Protein AF-A0A834F234-F1 (afdb_monomer_lite)

InterPro domains:
  IPR001810 F-box domain [PF12937] (48-91)
  IPR001810 F-box domain [PS50181] (43-89)
  IPR001810 F-box domain [SM00256] (49-89)
  IPR036047 F-box-like domain superfamily [SSF81383] (29-128)
  IPR042627 F-box/WD repeat-containing protein 2 [PTHR44436] (4-127)

Organism: Oryzias melastigma (NCBI:txid30732)

pLDDT: mean 86.14, std 14.92, range [46.81, 97.94]

Radius of gyration: 26.56 Å; chains: 1; bounding box: 75×35×65 Å

Structure (mmCIF, N/CA/C/O backbone):
data_AF-A0A834F234-F1
#
_entry.id   AF-A0A834F234-F1
#
loop_
_atom_site.group_PDB
_atom_site.id
_atom_site.type_symbol
_atom_site.label_atom_id
_atom_site.label_alt_id
_atom_site.label_comp_id
_atom_site.label_asym_id
_atom_site.label_entity_id
_atom_site.label_seq_id
_atom_site.pdbx_PDB_ins_code
_atom_site.Cartn_x
_atom_site.Cartn_y
_atom_site.Cartn_z
_atom_site.occupancy
_atom_site.B_iso_or_equiv
_atom_site.auth_seq_id
_atom_site.auth_comp_id
_atom_site.auth_asym_id
_atom_site.auth_atom_id
_atom_site.pdbx_PDB_model_num
ATOM 1 N N . ASP A 1 1 ? -12.808 16.524 34.936 1.00 90.00 1 ASP A N 1
ATOM 2 C CA . ASP A 1 1 ? -12.528 16.348 33.501 1.00 90.00 1 ASP A CA 1
ATOM 3 C C . ASP A 1 1 ? -13.298 15.119 33.029 1.00 90.00 1 ASP A C 1
ATOM 5 O O . ASP A 1 1 ? -13.122 14.061 33.620 1.00 90.00 1 ASP A O 1
ATOM 9 N N . TRP A 1 2 ? -14.213 15.260 32.065 1.00 88.38 2 TRP A N 1
ATOM 10 C CA . TRP A 1 2 ? -15.107 14.170 31.642 1.00 88.38 2 TRP A CA 1
ATOM 11 C C . TRP A 1 2 ? -14.335 12.982 31.044 1.00 88.38 2 TRP A C 1
ATOM 13 O O . TRP A 1 2 ? -14.785 11.843 31.156 1.00 88.38 2 TRP A O 1
ATOM 23 N N . LEU A 1 3 ? -13.137 13.228 30.498 1.00 93.12 3 LEU A N 1
ATOM 24 C CA . LEU A 1 3 ? -12.238 12.187 29.996 1.00 93.12 3 LEU A CA 1
ATOM 25 C C . LEU A 1 3 ? -11.743 11.263 31.114 1.00 93.12 3 LEU A C 1
ATOM 27 O O . LEU A 1 3 ? -11.695 10.048 30.929 1.00 93.12 3 LEU A O 1
ATOM 31 N N . GLN A 1 4 ? -11.419 11.812 32.289 1.00 94.31 4 GLN A N 1
ATOM 32 C CA . GLN A 1 4 ? -11.033 11.002 33.449 1.00 94.31 4 GLN A CA 1
ATOM 33 C C . GLN A 1 4 ? -12.201 10.141 33.934 1.00 94.31 4 GLN A C 1
ATOM 35 O O . GLN A 1 4 ? -12.017 8.962 34.221 1.00 94.31 4 GLN A O 1
ATOM 40 N N . THR A 1 5 ? -13.416 10.695 33.962 1.00 94.38 5 THR A N 1
ATOM 41 C CA . THR A 1 5 ? -14.625 9.937 34.315 1.00 94.38 5 THR A CA 1
ATOM 42 C C . THR A 1 5 ? -14.877 8.795 33.326 1.00 94.38 5 THR A C 1
ATOM 44 O O . THR A 1 5 ? -15.078 7.662 33.752 1.00 94.38 5 THR A O 1
ATOM 47 N N . PHE A 1 6 ? -14.767 9.050 32.018 1.00 95.75 6 PHE A N 1
ATOM 48 C CA . PHE A 1 6 ? -14.900 8.025 30.976 1.00 95.75 6 PHE A CA 1
ATOM 49 C C . PHE A 1 6 ? -13.855 6.901 31.110 1.00 95.75 6 PHE A C 1
ATOM 51 O O . PHE A 1 6 ? -14.159 5.720 30.938 1.00 95.75 6 PHE A O 1
ATOM 58 N N . GLN A 1 7 ? -12.613 7.243 31.468 1.00 95.38 7 GLN A N 1
ATOM 59 C CA . GLN A 1 7 ? -11.551 6.263 31.715 1.00 95.38 7 GLN A CA 1
ATOM 60 C C . GLN A 1 7 ? -11.787 5.417 32.976 1.00 95.38 7 GLN A C 1
ATOM 62 O O . GLN A 1 7 ? -11.274 4.303 33.054 1.00 95.38 7 GLN A O 1
ATOM 67 N N . MET A 1 8 ? -12.574 5.889 33.942 1.00 96.62 8 MET A N 1
ATOM 68 C CA . MET A 1 8 ? -12.922 5.106 35.133 1.00 96.62 8 MET A CA 1
ATOM 69 C C . MET A 1 8 ? -14.067 4.111 34.895 1.00 96.62 8 MET A C 1
ATOM 71 O O . MET A 1 8 ? -14.207 3.167 35.668 1.00 96.62 8 MET A O 1
ATOM 75 N N . TRP A 1 9 ? -14.861 4.289 33.837 1.00 97.56 9 TRP A N 1
ATOM 76 C CA . TRP A 1 9 ? -15.948 3.375 33.477 1.00 97.56 9 TRP A CA 1
ATOM 77 C C . TRP A 1 9 ? -15.450 2.011 32.990 1.00 97.56 9 TRP A C 1
ATOM 79 O O . TRP A 1 9 ? -14.389 1.892 32.364 1.00 97.56 9 TRP A O 1
ATOM 89 N N . SER A 1 10 ? -16.258 0.984 33.245 1.00 97.19 10 SER A N 1
ATOM 90 C CA . SER A 1 10 ? -16.096 -0.372 32.722 1.00 97.19 10 SER A CA 1
ATOM 91 C C . SER A 1 10 ? -16.322 -0.430 31.205 1.00 97.19 10 SER A C 1
ATOM 93 O O . SER A 1 10 ? -16.881 0.482 30.598 1.00 97.19 10 SER A O 1
ATOM 95 N N . GLY A 1 11 ? -15.887 -1.522 30.565 1.00 96.62 11 GLY A N 1
ATOM 96 C CA . GLY A 1 11 ? -16.062 -1.722 29.120 1.00 96.62 11 GLY A CA 1
ATOM 97 C C . GLY A 1 11 ? -17.509 -1.514 28.634 1.00 96.62 11 GLY A C 1
ATOM 98 O O . GLY A 1 11 ? -17.704 -0.712 27.724 1.00 96.62 11 GLY A O 1
ATOM 99 N N . PRO A 1 12 ? -18.520 -2.162 29.249 1.00 97.94 12 PRO A N 1
ATOM 100 C CA . PRO A 1 12 ? -19.925 -1.975 28.877 1.00 97.94 12 PRO A CA 1
ATOM 101 C C . PRO A 1 12 ? -20.432 -0.541 29.069 1.00 97.94 12 PRO A C 1
ATOM 103 O O . PRO A 1 12 ? -21.129 -0.023 28.204 1.00 97.94 12 PRO A O 1
ATOM 106 N N . GLU A 1 13 ? -20.055 0.124 30.164 1.00 97.50 13 GLU A N 1
ATOM 107 C CA . GLU A 1 13 ? -20.450 1.515 30.432 1.00 97.50 13 GLU A CA 1
ATOM 108 C C . GLU A 1 13 ? -19.877 2.480 29.388 1.00 97.50 13 GLU A C 1
ATOM 110 O O . GLU A 1 13 ? -20.570 3.389 28.937 1.00 97.50 13 GLU A O 1
ATOM 115 N N . ARG A 1 14 ? -18.631 2.259 28.950 1.00 97.56 14 ARG A N 1
ATOM 116 C CA . ARG A 1 14 ? -18.031 3.048 27.866 1.00 97.56 14 ARG A CA 1
ATOM 117 C C . ARG A 1 14 ? -18.763 2.853 26.543 1.00 97.56 14 ARG A C 1
ATOM 119 O O . ARG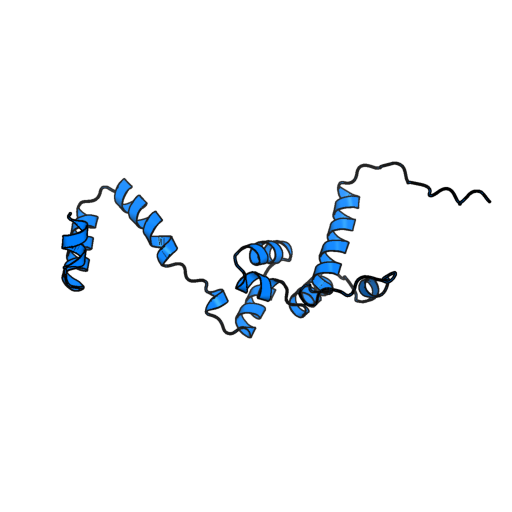 A 1 14 ? -18.938 3.832 25.828 1.00 97.56 14 ARG A O 1
ATOM 126 N N . LEU A 1 15 ? -19.174 1.625 26.217 1.00 96.88 15 LEU A N 1
ATOM 127 C CA . LEU A 1 15 ? -19.935 1.345 24.995 1.00 96.88 15 LEU A CA 1
ATOM 128 C C . LEU A 1 15 ? -21.303 2.032 25.026 1.00 96.88 15 LEU A C 1
ATOM 130 O O . LEU A 1 15 ? -21.610 2.779 24.107 1.00 96.88 15 LEU A O 1
ATOM 134 N N . LEU A 1 16 ? -22.051 1.890 26.125 1.00 97.31 16 LEU A N 1
ATOM 135 C CA . LEU A 1 16 ? -23.337 2.573 26.306 1.00 97.31 16 LEU A CA 1
ATOM 136 C C . LEU A 1 16 ? -23.209 4.094 26.175 1.00 97.31 16 LEU A C 1
ATOM 138 O O . LEU A 1 16 ? -24.034 4.739 25.537 1.00 97.31 16 LEU A O 1
ATOM 142 N N . ALA A 1 17 ? -22.164 4.678 26.761 1.00 95.81 17 ALA A N 1
ATOM 143 C CA . ALA A 1 17 ? -21.936 6.110 26.651 1.00 95.81 17 ALA A CA 1
ATOM 144 C C . ALA A 1 17 ? -21.578 6.560 25.228 1.00 95.81 17 ALA A C 1
ATOM 146 O O . ALA A 1 17 ? -21.946 7.667 24.845 1.00 95.81 17 ALA A O 1
ATOM 147 N N . LEU A 1 18 ? -20.855 5.735 24.461 1.00 95.19 18 LEU A N 1
ATOM 148 C CA . LEU A 1 18 ? -20.564 6.009 23.053 1.00 95.19 18 LEU A CA 1
ATOM 149 C C . LEU A 1 18 ? -21.836 5.946 22.206 1.00 95.19 18 LEU A C 1
ATOM 151 O O . LEU A 1 18 ? -22.045 6.856 21.408 1.00 95.19 18 LEU A O 1
ATOM 155 N N . ASP A 1 19 ? -22.684 4.937 22.415 1.00 96.00 19 ASP A N 1
ATOM 156 C CA . ASP A 1 19 ? -23.969 4.801 21.719 1.00 96.00 19 ASP A CA 1
ATOM 157 C C . ASP A 1 19 ? -24.858 6.030 21.986 1.00 96.00 19 ASP A C 1
ATOM 159 O O . ASP A 1 19 ? -25.272 6.717 21.055 1.00 96.00 19 ASP A O 1
ATOM 163 N N . GLU A 1 20 ? -25.030 6.407 23.257 1.00 96.00 20 GLU A N 1
ATOM 164 C CA . GLU A 1 20 ? -25.799 7.597 23.656 1.00 96.00 20 GLU A CA 1
ATOM 165 C C . GLU A 1 20 ? -25.218 8.915 23.119 1.00 96.00 20 GLU A C 1
ATOM 167 O O . GLU A 1 20 ? -25.960 9.858 22.833 1.00 96.00 20 GLU A O 1
ATOM 172 N N . LEU A 1 21 ? -23.890 9.022 23.003 1.00 95.06 21 LEU A N 1
ATOM 173 C CA . LEU A 1 21 ? -23.233 10.191 22.412 1.00 95.06 21 LEU A CA 1
ATOM 174 C C . LEU A 1 21 ? -23.509 10.279 20.912 1.00 95.06 21 LEU A C 1
ATOM 176 O O . LEU A 1 21 ? -23.846 11.356 20.422 1.00 95.06 21 LEU A O 1
ATOM 180 N N . ILE A 1 22 ? -23.372 9.159 20.200 1.00 94.75 22 ILE A N 1
ATOM 181 C CA . ILE A 1 22 ? -23.600 9.078 18.755 1.00 94.75 22 ILE A CA 1
ATOM 182 C C . ILE A 1 22 ? -25.066 9.381 18.427 1.00 94.75 22 ILE A C 1
ATOM 184 O O . ILE A 1 22 ? -25.323 10.150 17.502 1.00 94.75 22 ILE A O 1
ATOM 188 N N . ASP A 1 23 ? -26.014 8.873 19.218 1.00 96.00 23 ASP A N 1
ATOM 189 C CA . ASP A 1 23 ? -27.454 9.106 19.032 1.00 96.00 23 ASP A CA 1
ATOM 190 C C . ASP A 1 23 ? -27.863 10.580 19.198 1.00 96.00 23 ASP A C 1
ATOM 192 O O . ASP A 1 23 ? -28.894 11.015 18.681 1.00 96.00 23 ASP A O 1
ATOM 196 N N . ARG A 1 24 ? -27.047 11.380 19.893 1.00 96.56 24 ARG A N 1
ATOM 197 C CA . ARG A 1 24 ? -27.262 12.824 20.090 1.00 96.56 24 ARG A CA 1
ATOM 198 C C . ARG A 1 24 ? -26.515 13.690 19.078 1.00 96.56 24 ARG A C 1
ATOM 200 O O . ARG A 1 24 ? -26.682 14.911 19.096 1.00 96.56 24 ARG A O 1
ATOM 20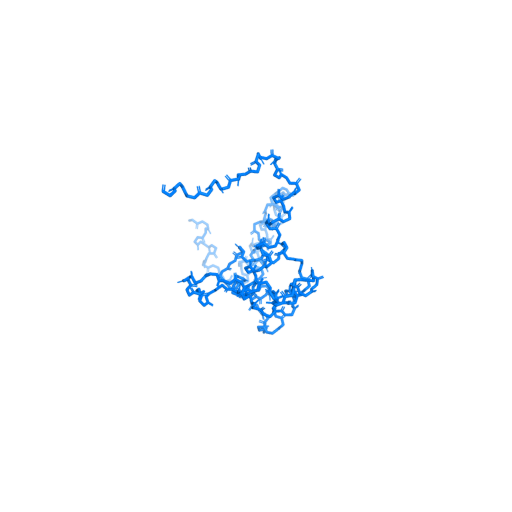7 N N . CYS A 1 25 ? -25.680 13.096 18.227 1.00 96.88 25 CYS A N 1
ATOM 208 C CA . CYS A 1 25 ? -24.890 13.826 17.246 1.00 96.88 25 CYS A CA 1
ATOM 209 C C . CYS A 1 25 ? -25.701 14.212 16.002 1.00 96.88 25 CYS A C 1
ATOM 211 O O . CYS A 1 25 ? -26.518 13.456 15.481 1.00 96.88 25 CYS A O 1
ATOM 213 N N . GLU A 1 26 ? -25.392 15.382 15.446 1.00 97.88 26 GLU A N 1
ATOM 214 C CA . GLU A 1 26 ? -25.870 15.774 14.121 1.00 97.88 26 GLU A CA 1
ATOM 215 C C . GLU A 1 26 ? -25.199 14.943 13.016 1.00 97.88 26 GLU A C 1
ATOM 217 O O . GLU A 1 26 ? -24.079 14.449 13.164 1.00 97.88 26 GLU A O 1
ATOM 222 N N . THR A 1 27 ? -25.816 14.872 11.832 1.00 96.50 27 THR A N 1
ATOM 223 C CA . THR A 1 27 ? -25.254 14.141 10.681 1.00 96.50 27 THR A CA 1
ATOM 224 C C . THR A 1 27 ? -23.834 14.595 10.309 1.00 96.50 27 THR A C 1
ATOM 226 O O . THR A 1 27 ? -23.023 13.786 9.860 1.00 96.50 27 THR A O 1
ATOM 229 N N . SER A 1 28 ? -23.511 15.880 10.480 1.00 97.75 28 SER A N 1
ATOM 230 C CA . SER A 1 28 ? -22.167 16.435 10.252 1.00 97.75 28 SER A CA 1
ATOM 231 C C . SER A 1 28 ? -21.133 15.866 11.236 1.00 97.75 28 SER A C 1
ATOM 233 O O . SER A 1 28 ? -20.030 15.499 10.832 1.00 97.75 28 SER A O 1
ATOM 235 N N . GLN A 1 29 ? -21.511 15.731 12.507 1.00 97.38 29 GLN A N 1
ATOM 236 C CA . GLN A 1 29 ? -20.679 15.202 13.586 1.00 97.38 29 GLN A CA 1
ATOM 237 C C . GLN A 1 29 ? -20.484 13.691 13.443 1.00 97.38 29 GLN A C 1
ATOM 239 O O . GLN A 1 29 ? -19.358 13.216 13.551 1.00 97.38 29 GLN A O 1
ATOM 244 N N . VAL A 1 30 ? -21.534 12.940 13.094 1.00 95.75 30 VAL A N 1
ATOM 245 C CA . VAL A 1 30 ? -21.420 11.496 12.814 1.00 95.75 30 VAL A CA 1
ATOM 246 C C . VAL A 1 30 ? -20.476 11.240 11.634 1.00 95.75 30 VAL A C 1
ATOM 248 O O . VAL A 1 30 ? -19.610 10.370 11.709 1.00 95.75 30 VAL A O 1
ATOM 251 N N . LYS A 1 31 ? -20.570 12.039 10.559 1.00 96.12 31 LYS A N 1
ATOM 252 C CA . LYS A 1 31 ? -19.622 11.967 9.432 1.00 96.12 31 LYS A CA 1
ATOM 253 C C . LYS A 1 31 ? -18.186 12.242 9.873 1.00 96.12 31 LYS A C 1
ATOM 255 O O . LYS A 1 31 ? -17.279 11.544 9.431 1.00 96.12 31 LYS A O 1
ATOM 260 N N . HIS A 1 32 ? -17.984 13.226 10.748 1.00 96.00 32 HIS A N 1
ATOM 261 C CA . HIS A 1 32 ? -16.669 13.510 11.312 1.00 96.00 32 HIS A CA 1
ATOM 262 C C . HIS A 1 32 ? -16.134 12.329 12.138 1.00 96.00 32 HIS A C 1
ATOM 264 O O . HIS A 1 32 ? -15.004 11.901 11.920 1.00 96.00 32 HIS A O 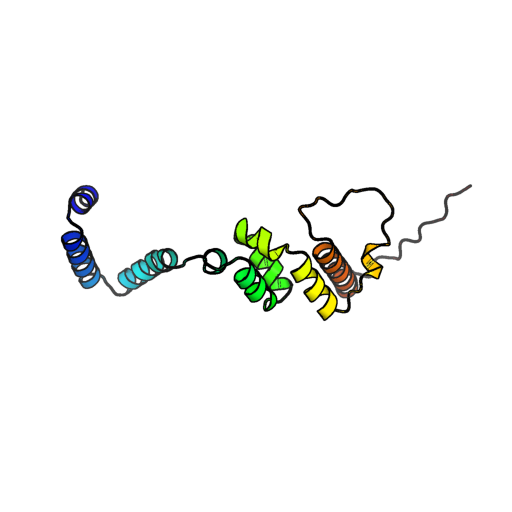1
ATOM 270 N N . VAL A 1 33 ? -16.952 11.749 13.023 1.00 94.25 33 VAL A N 1
ATOM 271 C CA . VAL A 1 33 ? -16.592 10.556 13.806 1.00 94.25 33 VAL A CA 1
ATOM 272 C C . VAL A 1 33 ? -16.198 9.400 12.885 1.00 94.25 33 VAL A C 1
ATOM 274 O O . VAL A 1 33 ? -15.149 8.794 13.087 1.00 94.25 33 VAL A O 1
ATOM 277 N N . MET A 1 34 ? -16.972 9.143 11.826 1.00 92.94 34 MET A N 1
ATOM 278 C CA . MET A 1 34 ? -16.655 8.108 10.840 1.00 92.94 34 MET A CA 1
ATOM 279 C C . MET A 1 34 ? -15.293 8.346 10.174 1.00 92.94 34 MET A C 1
ATOM 281 O O . MET A 1 34 ? -14.482 7.429 10.117 1.00 92.94 34 MET A O 1
ATOM 285 N N . GLN A 1 35 ? -14.998 9.581 9.757 1.00 93.81 35 GLN A N 1
ATOM 286 C CA . GLN A 1 35 ? -13.705 9.941 9.159 1.00 93.81 35 GLN A CA 1
ATOM 287 C C . GLN A 1 35 ? -12.521 9.773 10.122 1.00 93.81 35 GLN A C 1
ATOM 289 O O . GLN A 1 35 ? -11.416 9.457 9.686 1.00 93.81 35 GLN A O 1
ATOM 294 N N . VAL A 1 36 ? -12.731 10.002 11.420 1.00 93.62 36 VAL A N 1
ATOM 295 C CA . VAL A 1 36 ? -11.687 9.858 12.447 1.00 93.62 36 VAL A CA 1
ATOM 296 C C . VAL A 1 36 ? -11.461 8.390 12.817 1.00 93.62 36 VAL A C 1
ATOM 298 O O . VAL A 1 36 ? -10.324 7.979 13.055 1.00 93.62 36 VAL A O 1
ATOM 301 N N . ILE A 1 37 ? -12.532 7.596 12.866 1.00 91.19 37 ILE A N 1
ATOM 302 C CA . ILE A 1 37 ? -12.496 6.193 13.279 1.00 91.19 37 ILE A CA 1
ATOM 303 C C . ILE A 1 37 ? -12.054 5.271 12.134 1.00 91.19 37 ILE A C 1
ATOM 305 O O . ILE A 1 37 ? -11.279 4.349 12.372 1.00 91.19 37 ILE A O 1
ATOM 309 N N . GLU A 1 38 ? -12.511 5.497 10.900 1.00 89.06 38 GLU A N 1
ATOM 310 C CA . GLU A 1 38 ? -12.261 4.602 9.759 1.00 89.06 38 GLU A CA 1
ATOM 311 C C . GLU A 1 38 ? -10.768 4.258 9.559 1.00 89.06 38 GLU A C 1
ATOM 313 O O . GLU A 1 38 ? -10.453 3.068 9.444 1.00 89.06 38 GLU A O 1
ATOM 318 N N . PRO A 1 39 ? -9.815 5.212 9.622 1.00 87.00 39 PRO A N 1
ATOM 319 C CA . PRO A 1 39 ? -8.390 4.899 9.513 1.00 87.00 39 PRO A CA 1
ATOM 320 C C . PRO A 1 39 ? -7.861 3.990 10.632 1.00 87.00 39 PRO A C 1
ATOM 322 O O . PRO A 1 39 ? -6.907 3.252 10.409 1.00 87.00 39 PRO A O 1
ATOM 325 N N . GLN A 1 40 ? -8.474 4.000 11.823 1.00 85.81 40 GLN A N 1
ATOM 326 C CA . GLN A 1 40 ? -8.064 3.155 12.957 1.00 85.81 40 GLN A CA 1
ATOM 327 C C . GLN A 1 40 ? -8.356 1.669 12.710 1.00 85.81 40 GLN A C 1
ATOM 329 O O . GLN A 1 40 ? -7.730 0.798 13.315 1.00 85.81 40 GLN A O 1
ATOM 334 N N . PHE A 1 41 ? -9.297 1.365 11.812 1.00 82.19 41 PHE A N 1
ATOM 335 C CA . PHE A 1 41 ? -9.633 -0.006 11.430 1.00 82.19 41 PHE A CA 1
ATOM 336 C C . PHE A 1 41 ? -8.849 -0.508 10.218 1.00 82.19 41 PHE A C 1
ATOM 338 O O . PHE A 1 41 ? -8.851 -1.711 9.944 1.00 82.19 41 PHE A O 1
ATOM 345 N N . GLN A 1 42 ? -8.152 0.378 9.505 1.00 83.75 42 GLN A N 1
ATOM 346 C CA . GLN A 1 42 ? -7.327 -0.017 8.375 1.00 83.75 42 GLN A CA 1
ATOM 347 C C . GLN A 1 42 ? -6.053 -0.685 8.887 1.00 83.75 42 GLN A C 1
ATOM 349 O O . GLN A 1 42 ? -5.128 -0.047 9.384 1.00 83.75 42 GLN A O 1
ATOM 354 N N . ARG A 1 43 ? -6.006 -2.012 8.775 1.00 84.19 43 ARG A N 1
ATOM 355 C CA . ARG A 1 43 ? -4.784 -2.775 9.022 1.00 84.19 43 ARG A CA 1
ATOM 356 C C . ARG A 1 43 ? -3.980 -2.869 7.737 1.00 84.19 43 ARG A C 1
ATOM 358 O O . ARG A 1 43 ? -4.541 -3.051 6.658 1.00 84.19 43 ARG A O 1
ATOM 365 N N . ASP A 1 44 ? -2.660 -2.811 7.874 1.00 88.81 44 ASP A N 1
ATOM 366 C CA . ASP A 1 44 ? -1.742 -3.130 6.787 1.00 88.81 44 ASP A CA 1
ATOM 367 C C . ASP A 1 44 ? -1.878 -4.620 6.436 1.00 88.81 44 ASP A C 1
ATOM 369 O O . ASP A 1 44 ? -1.234 -5.484 7.031 1.00 88.81 44 ASP A O 1
ATOM 373 N N . PHE A 1 45 ? -2.777 -4.931 5.502 1.00 91.19 45 PHE A N 1
ATOM 374 C CA . PHE A 1 45 ? -3.073 -6.308 5.122 1.00 91.19 45 PHE A CA 1
ATOM 375 C C . PHE A 1 45 ? -1.851 -7.007 4.519 1.00 91.19 45 PHE A C 1
ATOM 377 O O . PHE A 1 45 ? -1.703 -8.207 4.708 1.00 91.19 45 PHE A O 1
ATOM 384 N N . ILE A 1 46 ? -0.948 -6.272 3.858 1.00 94.69 46 ILE A N 1
ATOM 385 C CA . ILE A 1 46 ? 0.301 -6.825 3.324 1.00 94.69 46 ILE A CA 1
ATOM 386 C C . ILE A 1 46 ? 1.212 -7.292 4.458 1.00 94.69 46 ILE A C 1
ATOM 388 O O . ILE A 1 46 ? 1.797 -8.366 4.354 1.00 94.69 46 ILE A O 1
ATOM 392 N N . PHE A 1 47 ? 1.297 -6.537 5.557 1.00 91.88 47 PHE A N 1
ATOM 393 C CA . PHE A 1 47 ? 2.048 -6.954 6.746 1.00 91.88 47 PHE A CA 1
ATOM 394 C C . PHE A 1 47 ? 1.448 -8.184 7.446 1.00 91.88 47 PHE A C 1
ATOM 396 O O . PHE A 1 47 ? 2.173 -8.950 8.077 1.00 91.88 47 PHE A O 1
ATOM 403 N N . LEU A 1 48 ? 0.133 -8.390 7.338 1.00 93.56 48 LEU A N 1
ATOM 404 C CA . LEU A 1 48 ? -0.559 -9.529 7.952 1.00 93.56 48 LEU A CA 1
ATOM 405 C C . LEU A 1 48 ? -0.443 -10.834 7.150 1.00 93.56 48 LEU A C 1
ATOM 407 O O . LEU A 1 48 ? -0.803 -11.895 7.662 1.00 93.56 48 LEU A O 1
ATOM 411 N N . LEU A 1 49 ? 0.031 -10.778 5.904 1.00 95.56 49 LEU A N 1
ATOM 412 C CA . LEU A 1 49 ? 0.201 -11.954 5.057 1.00 95.56 49 LEU A CA 1
ATOM 413 C C . LEU A 1 49 ? 1.550 -12.651 5.321 1.00 95.56 49 LEU A C 1
ATOM 415 O O . LEU A 1 49 ? 2.555 -11.986 5.581 1.00 95.56 49 LEU A O 1
ATOM 419 N N . PRO A 1 50 ? 1.627 -13.989 5.165 1.00 96.94 50 PRO A N 1
ATOM 420 C CA . PRO A 1 50 ? 2.896 -14.671 4.927 1.00 96.94 50 PRO A CA 1
ATOM 421 C C . PRO A 1 50 ? 3.667 -13.997 3.786 1.00 96.94 50 PRO A C 1
ATOM 423 O O . PRO A 1 50 ? 3.071 -13.578 2.788 1.00 96.94 50 PRO A O 1
ATOM 426 N N . LYS A 1 51 ? 4.994 -13.906 3.916 1.00 94.75 51 LYS A N 1
ATOM 427 C CA . LYS A 1 51 ? 5.854 -13.132 3.005 1.00 94.75 51 LYS A CA 1
ATOM 428 C C . LYS A 1 51 ? 5.652 -13.514 1.536 1.00 94.75 51 LYS A C 1
ATOM 430 O O . LYS A 1 51 ? 5.646 -12.647 0.666 1.00 94.75 51 LYS A O 1
ATOM 435 N N . GLU A 1 52 ? 5.485 -14.799 1.260 1.00 96.56 52 GLU A N 1
ATOM 436 C CA . GLU A 1 52 ? 5.291 -15.348 -0.079 1.00 96.56 52 GLU A CA 1
ATOM 437 C C . GLU A 1 52 ? 3.979 -14.852 -0.696 1.00 96.56 52 GLU A C 1
ATOM 439 O O . GLU A 1 52 ? 3.954 -14.465 -1.862 1.00 96.56 52 GLU A O 1
ATOM 444 N N . LEU A 1 53 ? 2.903 -14.795 0.098 1.00 97.94 53 LEU A N 1
ATOM 445 C CA . LEU A 1 53 ? 1.606 -14.281 -0.343 1.00 97.94 53 LEU A CA 1
ATOM 446 C C . LEU A 1 53 ? 1.641 -12.766 -0.536 1.00 97.94 53 LEU A C 1
ATOM 448 O O . LEU A 1 53 ? 1.083 -12.267 -1.509 1.00 97.94 53 LEU A O 1
ATOM 452 N N . ALA A 1 54 ? 2.340 -12.038 0.335 1.00 97.56 54 ALA A N 1
ATOM 453 C CA . ALA A 1 54 ? 2.568 -10.609 0.157 1.00 97.56 54 ALA A CA 1
ATOM 454 C C . ALA A 1 54 ? 3.305 -10.324 -1.164 1.00 97.56 54 ALA A C 1
ATOM 456 O O . ALA A 1 54 ? 2.833 -9.532 -1.977 1.00 97.56 54 ALA A O 1
ATOM 457 N N . LEU A 1 55 ? 4.419 -11.019 -1.427 1.00 96.94 55 LEU A N 1
ATOM 458 C CA . LEU A 1 55 ? 5.150 -10.896 -2.692 1.00 96.94 55 LEU A CA 1
ATOM 459 C C . LEU A 1 55 ? 4.285 -11.277 -3.894 1.00 96.94 55 LEU A C 1
ATOM 461 O O . LEU A 1 55 ? 4.320 -10.571 -4.899 1.00 96.94 55 LEU A O 1
ATOM 465 N N . TYR A 1 56 ? 3.480 -12.338 -3.784 1.00 97.25 56 TYR A N 1
ATOM 466 C CA . TYR A 1 56 ? 2.549 -12.744 -4.835 1.00 97.25 56 TYR A CA 1
ATOM 467 C C . TYR A 1 56 ? 1.535 -11.640 -5.155 1.00 97.25 56 TYR A C 1
ATOM 469 O O . TYR A 1 56 ? 1.375 -11.285 -6.319 1.00 97.25 56 TYR A O 1
ATOM 477 N N . VAL A 1 57 ? 0.914 -11.024 -4.144 1.00 97.94 57 VAL A N 1
ATOM 478 C CA . VAL A 1 57 ? 0.004 -9.879 -4.337 1.00 97.94 57 VAL A CA 1
ATOM 479 C C . VAL A 1 57 ? 0.706 -8.726 -5.062 1.00 97.94 57 VAL A C 1
ATOM 481 O O . VAL A 1 57 ? 0.143 -8.136 -5.983 1.00 97.94 57 VAL A O 1
ATOM 484 N N . LEU A 1 58 ? 1.959 -8.437 -4.705 1.00 97.62 58 LEU A N 1
ATOM 485 C CA . LEU A 1 58 ? 2.744 -7.380 -5.344 1.00 97.62 58 LEU A CA 1
ATOM 486 C C . LEU A 1 58 ? 3.052 -7.671 -6.825 1.00 97.62 58 LEU A C 1
ATOM 488 O O . LEU A 1 58 ? 3.257 -6.726 -7.585 1.00 97.62 58 LEU A O 1
ATOM 492 N N . THR A 1 59 ? 3.034 -8.930 -7.280 1.00 96.75 59 THR A N 1
ATOM 493 C CA . THR A 1 59 ? 3.240 -9.254 -8.709 1.00 96.75 59 THR A CA 1
ATOM 494 C C . THR A 1 59 ? 2.149 -8.691 -9.624 1.00 96.75 59 THR A C 1
ATOM 496 O O . THR A 1 59 ? 2.430 -8.378 -10.784 1.00 96.75 59 THR A O 1
ATOM 499 N N . PHE A 1 60 ? 0.936 -8.482 -9.100 1.00 97.06 60 PHE A N 1
ATOM 500 C CA . PHE A 1 60 ? -0.195 -7.918 -9.846 1.00 97.06 60 PHE A CA 1
ATOM 501 C C . PHE A 1 60 ? -0.113 -6.399 -10.033 1.00 97.06 60 PHE A C 1
ATOM 503 O O . PHE A 1 60 ? -0.892 -5.834 -10.797 1.00 97.06 60 PHE A O 1
ATOM 510 N N . LEU A 1 61 ? 0.811 -5.725 -9.347 1.00 97.56 61 LEU A N 1
ATOM 511 C CA . LEU A 1 61 ? 0.980 -4.280 -9.448 1.00 97.56 61 LEU A CA 1
ATOM 512 C C . LEU A 1 61 ? 1.807 -3.903 -10.679 1.00 97.56 61 LEU A C 1
ATOM 514 O O . LEU A 1 61 ? 2.807 -4.550 -11.007 1.00 97.56 61 LEU A O 1
ATOM 518 N N . ALA A 1 62 ? 1.427 -2.805 -11.335 1.00 96.88 62 ALA A N 1
ATOM 519 C CA . ALA A 1 62 ? 2.260 -2.216 -12.372 1.00 96.88 62 ALA A CA 1
ATOM 520 C C . ALA A 1 62 ? 3.554 -1.648 -11.752 1.00 96.88 62 ALA A C 1
ATOM 522 O O . ALA A 1 62 ? 3.568 -1.261 -10.578 1.00 96.88 62 ALA A O 1
ATOM 523 N N . PRO A 1 63 ? 4.649 -1.502 -12.522 1.00 96.31 63 PRO A N 1
ATOM 524 C CA . PRO A 1 63 ? 5.907 -0.966 -12.000 1.00 96.31 63 PRO A CA 1
ATOM 525 C C . PRO A 1 63 ? 5.772 0.409 -11.331 1.00 96.31 63 PRO A C 1
ATOM 527 O O . PRO A 1 63 ? 6.428 0.680 -10.327 1.00 96.31 63 PRO A O 1
ATOM 530 N N . ARG A 1 64 ? 4.888 1.277 -11.843 1.00 95.94 64 ARG A N 1
ATOM 531 C CA . ARG A 1 64 ? 4.584 2.574 -11.217 1.00 95.94 64 ARG A CA 1
ATOM 532 C C . ARG A 1 64 ? 3.993 2.402 -9.818 1.00 95.94 64 ARG A C 1
ATOM 534 O O . ARG A 1 64 ? 4.404 3.113 -8.903 1.00 95.94 64 ARG A O 1
ATOM 541 N N . ASP A 1 65 ? 3.077 1.458 -9.658 1.00 97.94 65 ASP A N 1
ATOM 542 C CA . ASP A 1 65 ? 2.403 1.194 -8.390 1.00 97.94 65 ASP A CA 1
ATOM 543 C C . ASP A 1 65 ? 3.364 0.545 -7.394 1.00 97.94 65 ASP A C 1
ATOM 545 O O . ASP A 1 65 ? 3.365 0.918 -6.228 1.00 97.94 65 ASP A O 1
ATOM 549 N N . LEU A 1 66 ? 4.280 -0.315 -7.853 1.00 97.38 66 LEU A N 1
ATOM 550 C CA . LEU A 1 66 ? 5.372 -0.847 -7.028 1.00 97.38 66 LEU A CA 1
ATOM 551 C C . LEU A 1 66 ? 6.293 0.252 -6.484 1.00 97.38 66 LEU A C 1
ATOM 553 O O . LEU A 1 66 ? 6.722 0.205 -5.329 1.00 97.38 66 LEU A O 1
ATOM 557 N N . LEU A 1 67 ? 6.592 1.274 -7.290 1.00 96.19 67 LEU A N 1
ATOM 558 C CA . LEU A 1 67 ? 7.386 2.417 -6.837 1.00 96.19 67 LEU A CA 1
ATOM 559 C C . LEU A 1 67 ? 6.639 3.268 -5.800 1.00 96.19 67 LEU A C 1
ATOM 561 O O . LEU A 1 67 ? 7.277 3.801 -4.893 1.00 96.19 67 LEU A O 1
ATOM 565 N N . GLN A 1 68 ? 5.315 3.396 -5.908 1.00 97.94 68 GLN A N 1
ATOM 566 C CA . GLN A 1 68 ? 4.488 4.070 -4.896 1.00 97.94 68 GLN A CA 1
ATOM 567 C C . GLN A 1 68 ? 4.368 3.228 -3.620 1.00 97.94 68 GLN A C 1
ATOM 569 O O . GLN A 1 68 ? 4.582 3.733 -2.522 1.00 97.94 68 GLN A O 1
ATOM 574 N N . ALA A 1 69 ? 4.141 1.924 -3.763 1.00 96.94 69 ALA A N 1
ATOM 575 C CA . ALA A 1 69 ? 4.117 0.949 -2.680 1.00 96.94 69 ALA A CA 1
ATOM 576 C C . ALA A 1 69 ? 5.413 0.990 -1.848 1.00 96.94 69 ALA A C 1
ATOM 578 O O . ALA A 1 69 ? 5.369 1.014 -0.623 1.00 96.94 69 ALA A O 1
ATOM 579 N N . ALA A 1 70 ? 6.581 1.125 -2.486 1.00 96.06 70 ALA A N 1
ATOM 580 C CA . ALA A 1 70 ? 7.868 1.251 -1.792 1.00 96.06 70 ALA A CA 1
ATOM 581 C C . ALA A 1 70 ? 8.026 2.529 -0.927 1.00 96.06 70 ALA A C 1
ATOM 583 O O . ALA A 1 70 ? 9.022 2.677 -0.201 1.00 96.06 70 ALA A O 1
ATOM 584 N N . GLN A 1 71 ? 7.090 3.477 -1.019 1.00 96.44 71 GLN A N 1
ATOM 585 C CA . GLN A 1 71 ? 7.091 4.740 -0.277 1.00 96.44 71 GLN A CA 1
ATOM 586 C C . GLN A 1 71 ? 6.147 4.734 0.935 1.00 96.44 71 GLN A C 1
ATOM 588 O O . GLN A 1 71 ? 6.199 5.682 1.712 1.00 96.44 71 GLN A O 1
ATOM 593 N N . THR A 1 72 ? 5.342 3.686 1.145 1.00 94.56 72 THR A N 1
ATOM 594 C CA . THR A 1 72 ? 4.368 3.637 2.251 1.00 94.56 72 THR A CA 1
ATOM 595 C C . THR A 1 72 ? 5.046 3.435 3.609 1.00 94.56 72 THR A C 1
ATOM 597 O O . THR A 1 72 ? 4.898 4.253 4.513 1.00 94.56 72 THR A O 1
ATOM 600 N N . CYS A 1 73 ? 5.832 2.366 3.767 1.00 92.94 73 CYS A N 1
ATOM 601 C CA . CYS A 1 73 ? 6.582 2.072 4.987 1.00 92.94 73 CYS A CA 1
ATOM 602 C C . CYS A 1 73 ? 7.818 1.197 4.705 1.00 92.94 73 CYS A C 1
ATOM 604 O O . CYS A 1 73 ? 8.062 0.756 3.580 1.00 92.94 73 CYS A O 1
ATOM 606 N N . ARG A 1 74 ? 8.629 0.925 5.740 1.00 93.12 74 ARG A N 1
ATOM 607 C CA . ARG A 1 74 ? 9.856 0.113 5.605 1.00 93.12 74 ARG A CA 1
ATOM 608 C C . ARG A 1 74 ? 9.575 -1.318 5.135 1.00 93.12 74 ARG A C 1
ATOM 610 O O . ARG A 1 74 ? 10.327 -1.823 4.311 1.00 93.12 74 ARG A O 1
ATOM 617 N N . TYR A 1 75 ? 8.518 -1.955 5.640 1.00 94.75 75 TYR A N 1
ATOM 618 C CA . TYR A 1 75 ? 8.180 -3.336 5.281 1.00 94.75 75 TYR A CA 1
ATOM 619 C C . TYR A 1 75 ? 7.764 -3.449 3.811 1.00 94.75 75 TYR A C 1
ATOM 621 O O . TYR A 1 75 ? 8.331 -4.240 3.059 1.00 94.75 75 TYR A O 1
ATOM 629 N N . TRP A 1 76 ? 6.865 -2.569 3.372 1.00 96.81 76 TRP A N 1
ATOM 630 C CA . TRP A 1 76 ? 6.467 -2.465 1.971 1.00 96.81 76 TRP A CA 1
ATOM 631 C C . TRP A 1 76 ? 7.639 -2.153 1.046 1.00 96.81 76 TRP A C 1
ATOM 633 O O . TRP A 1 76 ? 7.728 -2.735 -0.030 1.00 96.81 76 TRP A O 1
ATOM 643 N N . ARG A 1 77 ? 8.577 -1.295 1.467 1.00 95.56 77 ARG A N 1
ATOM 644 C CA . ARG A 1 77 ? 9.808 -1.047 0.706 1.00 95.56 77 ARG A CA 1
ATOM 645 C C . ARG A 1 77 ? 10.620 -2.318 0.499 1.00 95.56 77 ARG A C 1
ATOM 647 O O . ARG A 1 77 ? 11.027 -2.570 -0.625 1.00 95.56 77 ARG A O 1
ATOM 654 N N . ILE A 1 78 ? 10.822 -3.116 1.547 1.00 94.62 78 ILE A N 1
ATOM 655 C CA . ILE A 1 78 ? 11.573 -4.376 1.451 1.00 94.62 78 ILE A CA 1
ATOM 656 C C . ILE A 1 78 ? 10.912 -5.323 0.442 1.00 94.62 78 ILE A C 1
ATOM 658 O O . ILE A 1 78 ? 11.604 -5.894 -0.396 1.00 94.62 78 ILE A O 1
ATOM 662 N N . LEU A 1 79 ? 9.584 -5.466 0.488 1.00 96.50 79 LEU A N 1
ATOM 663 C CA . LEU A 1 79 ? 8.851 -6.331 -0.440 1.00 96.50 79 LEU A CA 1
ATOM 664 C C . LEU A 1 79 ? 8.869 -5.794 -1.880 1.00 96.50 79 LEU A C 1
ATOM 666 O O . LEU A 1 79 ? 9.161 -6.530 -2.817 1.00 96.50 79 LEU A O 1
ATOM 670 N N . ALA A 1 80 ? 8.607 -4.500 -2.061 1.00 96.88 80 ALA A N 1
ATOM 671 C CA . ALA A 1 80 ? 8.580 -3.849 -3.369 1.00 96.88 80 ALA A CA 1
ATOM 672 C C . ALA A 1 80 ? 9.978 -3.661 -3.991 1.00 96.88 80 ALA A C 1
ATOM 674 O O . ALA A 1 80 ? 10.090 -3.211 -5.131 1.00 96.88 80 ALA A O 1
ATOM 675 N N . GLU A 1 81 ? 11.054 -3.978 -3.268 1.00 94.94 81 GLU A N 1
ATOM 676 C CA . GLU A 1 81 ? 12.432 -4.017 -3.772 1.00 94.94 81 GLU A CA 1
ATOM 677 C C . GLU A 1 81 ? 12.924 -5.429 -4.098 1.00 94.94 81 GLU A C 1
ATOM 679 O O . GLU A 1 81 ? 14.083 -5.586 -4.487 1.00 94.94 81 GLU A O 1
ATOM 684 N N . ASP A 1 82 ? 12.052 -6.438 -4.012 1.00 95.44 82 ASP A N 1
ATOM 685 C CA . ASP A 1 82 ? 12.409 -7.825 -4.291 1.00 95.44 82 ASP A CA 1
ATOM 686 C C . ASP A 1 82 ? 12.976 -8.023 -5.706 1.00 95.44 82 ASP A C 1
ATOM 688 O O . ASP A 1 82 ? 12.455 -7.541 -6.715 1.00 95.44 82 ASP A O 1
ATOM 692 N N . ASN A 1 83 ? 14.080 -8.763 -5.786 1.00 93.38 83 ASN A N 1
ATOM 693 C CA . ASN A 1 83 ? 14.821 -8.902 -7.027 1.00 93.38 83 ASN A CA 1
ATOM 694 C C . ASN A 1 83 ? 14.105 -9.759 -8.079 1.00 93.38 83 ASN A C 1
ATOM 696 O O . ASN A 1 83 ? 14.260 -9.501 -9.272 1.00 93.38 83 ASN A O 1
ATOM 700 N N . LEU A 1 84 ? 13.356 -10.781 -7.660 1.00 93.44 84 LEU A N 1
ATOM 701 C CA . LEU A 1 84 ? 12.635 -11.662 -8.578 1.00 93.44 84 LEU A CA 1
ATOM 702 C C . LEU A 1 84 ? 11.362 -10.990 -9.086 1.00 93.44 84 LEU A C 1
ATOM 704 O O . LEU A 1 84 ? 11.053 -11.111 -10.269 1.00 93.44 84 LEU A O 1
ATOM 708 N N . LEU A 1 85 ? 10.705 -10.201 -8.236 1.00 95.31 85 LEU A N 1
ATOM 709 C CA . LEU A 1 85 ? 9.606 -9.330 -8.638 1.00 95.31 85 LEU A CA 1
ATOM 710 C C . LEU A 1 85 ? 10.029 -8.397 -9.785 1.00 95.31 85 LEU A C 1
ATOM 712 O O . LEU A 1 85 ? 9.384 -8.353 -10.830 1.00 95.31 85 LEU A O 1
ATOM 716 N N . TRP A 1 86 ? 11.159 -7.698 -9.642 1.00 94.88 86 TRP A N 1
ATOM 717 C CA . TRP A 1 86 ? 11.649 -6.798 -10.693 1.00 94.88 86 TRP A CA 1
ATOM 718 C C . TRP A 1 86 ? 12.232 -7.513 -11.909 1.00 94.88 86 TRP A C 1
ATOM 720 O O . TRP A 1 86 ? 12.212 -6.946 -13.003 1.00 94.88 86 TRP A O 1
ATOM 730 N N . ARG A 1 87 ? 12.733 -8.743 -11.755 1.00 92.62 87 ARG A N 1
ATOM 731 C CA . ARG A 1 87 ? 13.112 -9.588 -12.895 1.00 92.62 87 ARG A CA 1
ATOM 732 C C . ARG A 1 87 ? 11.900 -9.877 -13.769 1.00 92.62 87 ARG A C 1
ATOM 734 O O . ARG A 1 87 ? 12.006 -9.787 -14.988 1.00 92.62 87 ARG A O 1
ATOM 741 N N . GLU A 1 88 ? 10.766 -10.189 -13.150 1.00 93.56 88 GLU A N 1
ATOM 742 C CA . GLU A 1 88 ? 9.521 -10.440 -13.867 1.00 93.56 88 GLU A CA 1
ATOM 743 C C . GLU A 1 88 ? 9.031 -9.183 -14.591 1.00 93.56 88 GLU A C 1
ATOM 745 O O . GLU A 1 88 ? 8.783 -9.228 -15.790 1.00 93.56 88 GLU A O 1
ATOM 750 N N . LYS A 1 89 ? 9.039 -8.025 -13.919 1.00 94.81 89 LYS A N 1
ATOM 751 C CA . LYS A 1 89 ? 8.696 -6.743 -14.563 1.00 94.81 89 LYS A CA 1
ATOM 752 C C . LYS A 1 89 ? 9.626 -6.373 -15.714 1.00 94.81 89 LYS A C 1
ATOM 754 O O . LYS A 1 89 ? 9.180 -5.860 -16.732 1.00 94.81 89 LYS A O 1
ATOM 759 N N . CYS A 1 90 ? 10.917 -6.668 -15.594 1.00 93.31 90 CYS A N 1
ATOM 760 C CA . CYS A 1 90 ? 11.844 -6.516 -16.711 1.00 93.31 90 CYS A CA 1
ATOM 761 C C . CYS A 1 90 ? 11.515 -7.469 -17.867 1.00 93.31 90 CYS A C 1
ATOM 763 O O . CYS A 1 90 ? 11.590 -7.060 -19.022 1.00 93.31 90 CYS A O 1
ATOM 765 N N . ARG A 1 91 ? 11.134 -8.717 -17.569 1.00 92.25 91 ARG A N 1
ATOM 766 C CA . ARG A 1 91 ? 10.740 -9.711 -18.576 1.00 92.25 91 ARG A CA 1
ATOM 767 C C . ARG A 1 91 ? 9.498 -9.272 -19.350 1.00 92.25 91 ARG A C 1
ATOM 769 O O . ARG A 1 91 ? 9.505 -9.395 -20.571 1.00 92.25 91 ARG A O 1
ATOM 776 N N . GLU A 1 92 ? 8.486 -8.746 -18.659 1.00 92.62 92 GLU A N 1
ATOM 777 C CA . GLU A 1 92 ? 7.254 -8.202 -19.256 1.00 92.62 92 GLU A CA 1
ATOM 778 C C . GLU A 1 92 ? 7.556 -7.090 -20.286 1.00 92.62 92 GLU A C 1
ATOM 780 O O . GLU A 1 92 ? 6.944 -7.056 -21.349 1.00 92.62 92 GLU A O 1
ATOM 785 N N . GLU A 1 93 ? 8.561 -6.247 -20.023 1.00 89.50 93 GLU A N 1
ATOM 786 C CA . GLU A 1 93 ? 8.992 -5.144 -20.904 1.00 89.50 93 GLU A CA 1
ATOM 787 C C . GLU A 1 93 ? 10.108 -5.533 -21.901 1.00 89.50 93 GLU A C 1
ATOM 789 O O . GLU A 1 93 ? 10.692 -4.678 -22.569 1.00 89.50 93 GLU A O 1
ATOM 794 N N . GLY A 1 94 ? 10.479 -6.815 -21.991 1.00 89.88 94 GLY A N 1
ATOM 795 C CA . GLY A 1 94 ? 11.550 -7.271 -22.888 1.00 89.88 94 GLY A CA 1
ATOM 796 C C . GLY A 1 94 ? 12.963 -6.806 -22.495 1.00 89.88 94 GLY A C 1
ATOM 797 O O . GLY A 1 94 ? 13.898 -6.878 -23.299 1.00 89.88 94 GLY A O 1
ATOM 798 N N . ILE A 1 95 ? 13.158 -6.354 -21.255 1.00 87.81 95 ILE A N 1
ATOM 799 C CA . ILE A 1 95 ? 14.460 -5.966 -20.705 1.00 87.81 95 ILE A CA 1
ATOM 800 C C . ILE A 1 95 ? 15.232 -7.245 -20.360 1.00 87.81 95 ILE A C 1
ATOM 802 O O . ILE A 1 95 ? 15.030 -7.860 -19.313 1.00 87.81 95 ILE A O 1
ATOM 806 N N . SER A 1 96 ? 16.129 -7.659 -21.256 1.00 78.19 96 SER A N 1
ATOM 807 C CA . SER A 1 96 ? 16.938 -8.871 -21.083 1.00 78.19 96 SER A CA 1
ATOM 808 C C . SER A 1 96 ? 18.259 -8.627 -20.339 1.00 78.19 96 SER A C 1
ATOM 810 O O . SER A 1 96 ? 18.813 -7.525 -20.297 1.00 78.19 96 SER A O 1
ATOM 812 N N . GLU A 1 97 ? 18.783 -9.710 -19.760 1.00 65.12 97 GLU A N 1
ATOM 813 C CA . GLU A 1 97 ? 19.943 -9.788 -18.857 1.00 65.12 97 GLU A CA 1
ATOM 814 C C . GLU A 1 97 ? 21.232 -9.127 -19.400 1.00 65.12 97 GLU A C 1
ATOM 816 O O . GLU A 1 97 ? 22.086 -8.684 -18.627 1.00 65.12 97 GLU A O 1
ATOM 821 N N . PHE A 1 98 ? 21.346 -8.938 -20.719 1.00 54.81 98 PHE A N 1
ATOM 822 C CA . PHE A 1 98 ? 22.508 -8.335 -21.385 1.00 54.81 98 PHE A CA 1
ATOM 823 C C . PHE A 1 98 ? 22.733 -6.845 -21.083 1.00 54.81 98 PHE A C 1
ATOM 825 O O . PHE A 1 98 ? 23.842 -6.337 -21.277 1.00 54.81 98 PHE A O 1
ATOM 832 N N . ALA A 1 99 ? 21.731 -6.131 -20.566 1.00 54.94 99 ALA A N 1
ATOM 833 C CA . ALA A 1 99 ? 21.903 -4.745 -20.127 1.00 54.94 99 ALA A CA 1
ATOM 834 C C . ALA A 1 99 ? 22.654 -4.624 -18.783 1.00 54.94 99 ALA A C 1
ATOM 836 O O . ALA A 1 99 ? 23.145 -3.543 -18.452 1.00 54.94 99 ALA A O 1
ATOM 837 N N . SER A 1 100 ? 22.775 -5.718 -18.019 1.00 53.84 100 SER A N 1
ATOM 838 C CA . SER A 1 100 ? 23.366 -5.709 -16.672 1.00 53.84 100 SER A CA 1
ATOM 839 C C . SER A 1 100 ? 24.896 -5.867 -16.649 1.00 53.84 100 SER A C 1
ATOM 841 O O . SER A 1 100 ? 25.539 -5.420 -15.697 1.00 53.84 100 SER A O 1
ATOM 843 N N . TYR A 1 101 ? 25.493 -6.405 -17.724 1.00 52.84 101 TYR A N 1
ATOM 844 C CA . TYR A 1 101 ? 26.935 -6.694 -17.808 1.00 52.84 101 TYR A CA 1
ATOM 845 C C . TYR A 1 101 ? 27.786 -5.615 -18.493 1.00 52.84 101 TYR A C 1
ATOM 847 O O . TYR A 1 101 ? 29.010 -5.661 -18.398 1.00 52.84 101 TYR A O 1
ATOM 855 N N . ARG A 1 102 ? 27.200 -4.581 -19.117 1.00 51.59 102 ARG A N 1
ATOM 856 C CA . ARG A 1 102 ? 27.980 -3.419 -19.595 1.00 51.59 102 ARG A CA 1
ATOM 857 C C . ARG A 1 102 ? 28.251 -2.432 -18.458 1.00 51.59 102 ARG A C 1
ATOM 859 O O . ARG A 1 102 ? 27.869 -1.264 -18.530 1.00 51.59 102 ARG A O 1
ATOM 866 N N . ARG A 1 103 ? 28.901 -2.892 -17.389 1.00 52.84 103 ARG A N 1
ATOM 867 C CA . ARG A 1 103 ? 29.452 -2.000 -16.366 1.00 52.84 103 ARG A CA 1
ATOM 868 C C . ARG A 1 103 ? 30.917 -1.734 -16.715 1.00 52.84 103 ARG A C 1
ATOM 870 O O . ARG A 1 103 ? 31.735 -2.641 -16.664 1.00 52.84 103 ARG A O 1
ATOM 877 N N . ARG A 1 104 ? 31.256 -0.477 -17.026 1.00 49.25 104 ARG A N 1
ATOM 878 C CA . ARG A 1 104 ? 32.569 0.037 -16.610 1.00 49.25 104 ARG A CA 1
ATOM 879 C C . ARG A 1 104 ? 32.590 -0.076 -15.080 1.00 49.25 104 ARG A C 1
ATOM 881 O O . ARG A 1 104 ? 31.630 0.361 -14.442 1.00 49.25 104 ARG A O 1
ATOM 888 N N . GLU A 1 105 ? 33.609 -0.730 -14.526 1.00 49.66 105 GLU A N 1
ATOM 889 C CA . GLU A 1 105 ? 33.919 -0.781 -13.086 1.00 49.66 105 GLU A CA 1
ATOM 890 C C . GLU A 1 105 ? 33.700 0.610 -12.447 1.00 49.66 105 GLU A C 1
ATOM 892 O O . GLU A 1 105 ? 34.000 1.623 -13.068 1.00 49.66 105 GLU A O 1
ATOM 897 N N . SER A 1 106 ? 33.117 0.783 -11.257 1.00 46.81 106 SER A N 1
ATOM 898 C CA . SER A 1 106 ? 33.793 0.436 -10.000 1.00 46.81 106 SER A CA 1
ATOM 899 C C . SER A 1 106 ? 32.910 0.527 -8.736 1.00 46.81 106 SER A C 1
ATOM 901 O O . SER A 1 106 ? 33.435 0.552 -7.627 1.00 46.81 106 SER A O 1
ATOM 903 N N . VAL A 1 107 ? 31.577 0.580 -8.830 1.00 52.50 107 VAL A N 1
ATOM 904 C CA . VAL A 1 107 ? 30.729 0.685 -7.622 1.00 52.50 107 VAL A CA 1
ATOM 905 C C . VAL A 1 107 ? 30.127 -0.676 -7.304 1.00 52.50 107 VAL A C 1
ATOM 907 O O . VAL A 1 107 ? 29.287 -1.166 -8.058 1.00 52.50 107 VAL A O 1
ATOM 910 N N . ARG A 1 108 ? 30.552 -1.309 -6.203 1.00 52.94 108 ARG A N 1
ATOM 911 C CA . ARG A 1 108 ? 29.884 -2.506 -5.664 1.00 52.94 108 ARG A CA 1
ATOM 912 C C . ARG A 1 108 ? 28.399 -2.165 -5.477 1.00 52.94 108 ARG A C 1
ATOM 914 O O . ARG A 1 108 ? 28.115 -1.168 -4.813 1.00 52.94 108 ARG A O 1
ATOM 921 N N . PRO A 1 109 ? 27.449 -2.899 -6.088 1.00 54.44 109 PRO A N 1
ATOM 922 C CA . PRO A 1 109 ? 26.041 -2.616 -5.854 1.00 54.44 109 PRO A CA 1
ATOM 923 C C . PRO A 1 109 ? 25.772 -2.792 -4.359 1.00 54.44 109 PRO A C 1
ATOM 925 O O . PRO A 1 109 ? 26.153 -3.807 -3.777 1.00 54.44 109 PRO A O 1
ATOM 928 N N . SER A 1 110 ? 25.170 -1.781 -3.731 1.00 57.28 110 SER A N 1
ATOM 929 C CA . SER A 1 110 ? 24.672 -1.930 -2.367 1.00 57.28 110 SER A CA 1
ATOM 930 C C . SER A 1 110 ? 23.729 -3.138 -2.346 1.00 57.28 110 SER A C 1
ATOM 932 O O . SER A 1 110 ? 22.836 -3.193 -3.196 1.00 57.28 110 SER A O 1
ATOM 934 N N . PRO A 1 111 ? 23.886 -4.094 -1.413 1.00 58.94 111 PRO A N 1
ATOM 935 C CA . PRO A 1 111 ? 23.015 -5.268 -1.335 1.00 58.94 111 PRO A CA 1
ATOM 936 C C . PRO A 1 111 ? 21.540 -4.902 -1.105 1.00 58.94 111 PRO A C 1
ATOM 938 O O . PRO A 1 111 ? 20.670 -5.746 -1.280 1.00 58.94 111 PRO A O 1
ATOM 941 N N . ALA A 1 112 ? 21.253 -3.645 -0.749 1.00 61.62 112 ALA A N 1
ATOM 942 C CA . ALA A 1 112 ? 19.904 -3.137 -0.548 1.00 61.62 112 ALA A CA 1
ATOM 943 C C . ALA A 1 112 ? 19.125 -2.857 -1.848 1.00 61.62 112 ALA A C 1
ATOM 945 O O . ALA A 1 112 ? 17.916 -2.692 -1.780 1.00 61.62 112 ALA A O 1
ATOM 946 N N . VAL A 1 113 ? 19.771 -2.771 -3.020 1.00 71.88 113 VAL A N 1
ATOM 947 C CA . VAL A 1 113 ? 19.089 -2.339 -4.254 1.00 71.88 113 VAL A CA 1
ATOM 948 C C . VAL A 1 113 ? 19.064 -3.463 -5.283 1.00 71.88 113 VAL A C 1
ATOM 950 O O . VAL A 1 113 ? 20.114 -3.893 -5.759 1.00 71.88 113 VAL A O 1
ATOM 953 N N . SER A 1 114 ? 17.863 -3.898 -5.681 1.00 86.38 114 SER A N 1
ATOM 954 C CA . SER A 1 114 ? 17.689 -4.880 -6.759 1.00 86.38 114 SER A CA 1
ATOM 955 C C . SER A 1 114 ? 18.375 -4.414 -8.061 1.00 86.38 114 SER A C 1
ATOM 957 O O . SER A 1 114 ? 18.065 -3.329 -8.583 1.00 86.38 114 SER A O 1
ATOM 959 N N . PRO A 1 115 ? 19.275 -5.236 -8.641 1.00 88.62 115 PRO A N 1
ATOM 960 C CA . PRO A 1 115 ? 19.837 -4.988 -9.966 1.00 88.62 115 PRO A CA 1
ATOM 961 C C . PRO A 1 115 ? 18.772 -4.859 -11.063 1.00 88.62 115 PRO A C 1
ATOM 963 O O . PRO A 1 115 ? 18.884 -3.976 -11.913 1.00 88.62 115 PRO A O 1
ATOM 966 N N . TRP A 1 116 ? 17.716 -5.677 -11.017 1.00 90.94 116 TRP A N 1
ATOM 967 C CA . TRP A 1 116 ? 16.617 -5.629 -11.986 1.00 90.94 116 TRP A CA 1
ATOM 968 C C . TRP A 1 116 ? 15.790 -4.348 -11.869 1.00 90.94 116 TRP A C 1
ATOM 970 O O . TRP A 1 116 ? 15.526 -3.705 -12.883 1.00 90.94 116 TRP A O 1
ATOM 980 N N . LYS A 1 117 ? 15.485 -3.886 -10.648 1.00 92.19 117 LYS A N 1
ATOM 981 C CA . LYS A 1 117 ? 14.841 -2.576 -10.437 1.00 92.19 117 LYS A CA 1
ATOM 982 C C . LYS A 1 117 ? 15.676 -1.446 -11.038 1.00 92.19 117 LYS A C 1
ATOM 984 O O . LYS A 1 117 ? 15.154 -0.547 -11.694 1.00 92.19 117 LYS A O 1
ATOM 989 N N . SER A 1 118 ? 16.993 -1.506 -10.842 1.00 89.75 118 SER A N 1
ATOM 990 C CA . SER A 1 118 ? 17.927 -0.511 -11.378 1.00 89.75 118 SER A CA 1
ATOM 991 C C . SER A 1 118 ? 17.958 -0.517 -12.910 1.00 89.75 118 SER A C 1
ATOM 993 O O . SER A 1 118 ? 17.975 0.549 -13.529 1.00 89.75 118 SER A O 1
ATOM 995 N N . ALA A 1 119 ? 17.940 -1.704 -13.525 1.00 89.06 119 ALA A N 1
ATOM 996 C CA . ALA A 1 119 ? 17.865 -1.863 -14.974 1.00 89.06 119 ALA A CA 1
ATOM 997 C C . ALA A 1 119 ? 16.548 -1.304 -15.535 1.00 89.06 119 ALA A C 1
ATOM 999 O O . ALA A 1 119 ? 16.586 -0.506 -16.473 1.00 89.06 119 ALA A O 1
ATOM 1000 N N . TYR A 1 120 ? 15.418 -1.632 -14.901 1.00 91.75 120 TYR A N 1
ATOM 1001 C CA . TYR A 1 120 ? 14.101 -1.103 -15.252 1.00 91.75 120 TYR A CA 1
ATOM 1002 C C . TYR A 1 120 ? 14.077 0.431 -15.217 1.00 91.75 120 TYR A C 1
ATOM 1004 O O . TYR A 1 120 ? 13.771 1.083 -16.215 1.00 91.75 120 TYR A O 1
ATOM 1012 N N . ILE A 1 121 ? 14.470 1.030 -14.084 1.00 91.69 121 ILE A N 1
ATOM 1013 C CA . ILE A 1 121 ? 14.477 2.492 -13.912 1.00 91.69 121 ILE A CA 1
ATOM 1014 C C . ILE A 1 121 ? 15.385 3.153 -14.950 1.00 91.69 121 ILE A C 1
ATOM 1016 O O . ILE A 1 121 ? 15.038 4.196 -15.506 1.00 91.69 121 ILE A O 1
ATOM 1020 N N . ARG A 1 122 ? 16.549 2.557 -15.235 1.00 89.50 122 ARG A N 1
ATOM 1021 C CA . ARG A 1 122 ? 17.468 3.062 -16.257 1.00 89.50 122 ARG A CA 1
ATOM 1022 C C . ARG A 1 122 ? 16.810 3.078 -17.635 1.00 89.50 122 ARG A C 1
ATOM 1024 O O . ARG A 1 122 ? 16.874 4.115 -18.291 1.00 89.50 122 ARG A O 1
ATOM 1031 N N . GLN A 1 123 ? 16.221 1.963 -18.062 1.00 89.38 123 GLN A N 1
ATOM 1032 C CA . GLN A 1 123 ? 15.566 1.845 -19.365 1.00 89.38 123 GLN A CA 1
ATOM 1033 C C . GLN A 1 123 ? 14.427 2.864 -19.493 1.00 89.38 123 GLN A C 1
ATOM 1035 O O . GLN A 1 123 ? 14.413 3.668 -20.423 1.00 89.38 123 GLN A O 1
ATOM 1040 N N . HIS A 1 124 ? 13.564 2.938 -18.481 1.00 90.50 124 HIS A N 1
ATOM 1041 C CA . HIS A 1 124 ? 12.445 3.874 -18.467 1.00 90.50 124 HIS A CA 1
ATOM 1042 C C . HIS A 1 124 ? 12.894 5.345 -18.472 1.00 90.50 124 HIS A C 1
ATOM 1044 O O . HIS A 1 124 ? 12.279 6.200 -19.115 1.00 90.50 124 HIS A O 1
ATOM 1050 N N . ARG A 1 125 ? 14.008 5.665 -17.795 1.00 90.12 125 ARG A N 1
ATOM 1051 C CA . ARG A 1 125 ? 14.607 7.007 -17.837 1.00 90.12 125 ARG A CA 1
ATOM 1052 C C . ARG A 1 125 ? 15.153 7.335 -19.223 1.00 90.12 125 ARG A C 1
ATOM 1054 O O . ARG A 1 125 ? 14.971 8.458 -19.679 1.00 90.12 125 ARG A O 1
ATOM 1061 N N . ILE A 1 126 ? 15.809 6.381 -19.886 1.00 88.19 126 ILE A N 1
ATOM 1062 C CA . ILE A 1 126 ? 16.298 6.550 -21.262 1.00 88.19 126 ILE A CA 1
ATOM 1063 C C . ILE A 1 126 ? 15.120 6.858 -22.189 1.00 88.19 126 ILE A C 1
AT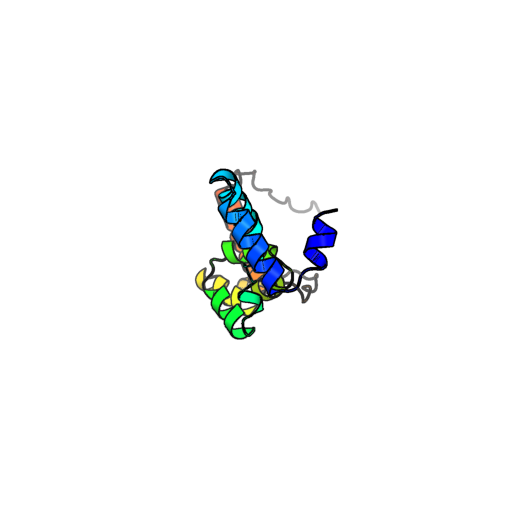OM 1065 O O . ILE A 1 126 ? 15.148 7.863 -22.888 1.00 88.19 126 ILE A O 1
ATOM 1069 N N . GLU A 1 127 ? 14.056 6.062 -22.140 1.00 88.44 127 GLU A N 1
ATOM 1070 C CA . GLU A 1 127 ? 12.855 6.268 -22.958 1.00 88.44 127 GLU A CA 1
ATOM 1071 C C . GLU A 1 127 ? 12.166 7.602 -22.675 1.00 88.44 127 GLU A C 1
ATOM 1073 O O . GLU A 1 127 ? 11.782 8.317 -23.599 1.00 88.44 127 GLU A O 1
ATOM 1078 N N . THR A 1 128 ? 12.040 7.975 -21.401 1.00 88.69 128 THR A N 1
ATOM 1079 C CA . THR A 1 128 ? 11.459 9.266 -21.015 1.00 88.69 128 THR A CA 1
ATOM 1080 C C . THR A 1 128 ? 12.303 10.424 -21.537 1.00 88.69 128 THR A C 1
ATOM 1082 O O . THR A 1 128 ? 11.751 11.388 -22.064 1.00 88.69 128 THR A O 1
ATOM 1085 N N . ASN A 1 129 ? 13.631 10.318 -21.447 1.00 88.50 129 ASN A N 1
ATOM 1086 C CA . ASN A 1 129 ? 14.551 11.307 -21.998 1.00 88.50 129 ASN A CA 1
ATOM 1087 C C . ASN A 1 129 ? 14.443 11.396 -23.523 1.00 88.50 129 ASN A C 1
ATOM 1089 O O . ASN A 1 129 ? 14.475 12.498 -24.045 1.00 88.50 129 ASN A O 1
ATOM 1093 N N . TRP A 1 130 ? 14.263 10.290 -24.247 1.00 87.38 130 TRP A N 1
ATOM 1094 C CA . TRP A 1 130 ? 14.034 10.347 -25.697 1.00 87.38 130 TRP A CA 1
ATOM 1095 C C . TRP A 1 130 ? 12.694 10.990 -26.063 1.00 87.38 130 TRP A C 1
ATOM 1097 O O . TRP A 1 130 ? 12.604 11.694 -27.060 1.00 87.38 130 TRP A O 1
ATOM 1107 N N . AR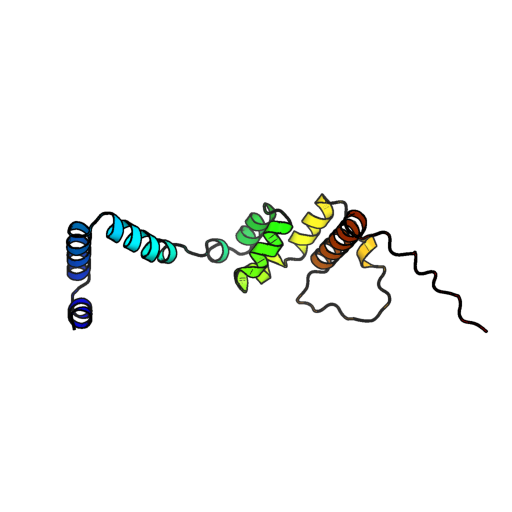G A 1 131 ? 11.646 10.765 -25.261 1.00 87.06 131 ARG A N 1
ATOM 1108 C CA . ARG A 1 131 ? 10.301 11.309 -25.517 1.00 87.06 131 ARG A CA 1
ATOM 1109 C C . ARG A 1 131 ? 10.154 12.783 -25.144 1.00 87.06 131 ARG A C 1
ATOM 1111 O O . ARG A 1 131 ? 9.335 13.473 -25.738 1.00 87.06 131 ARG A O 1
ATOM 1118 N N . LYS A 1 132 ? 10.864 13.23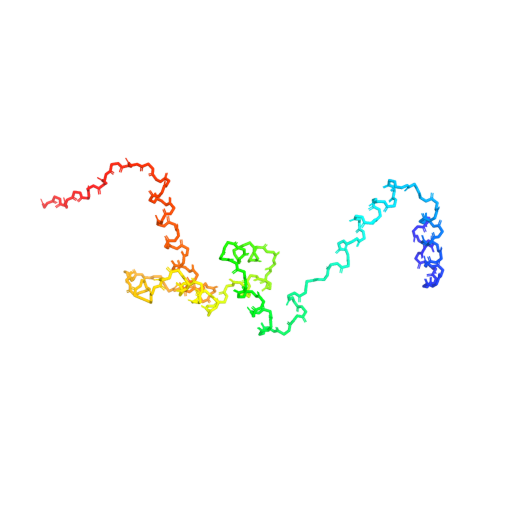4 -24.105 1.00 84.06 132 LYS A N 1
ATOM 1119 C CA . LYS A 1 132 ? 10.703 14.572 -23.504 1.00 84.06 132 LYS A CA 1
ATOM 1120 C C . LYS A 1 132 ? 11.954 15.439 -23.571 1.00 84.06 132 LYS A C 1
ATOM 1122 O O . LYS A 1 132 ? 11.870 16.634 -23.307 1.00 84.06 132 LYS A O 1
ATOM 1127 N N . GLY A 1 133 ? 13.111 14.850 -23.843 1.00 71.94 133 GLY A N 1
ATOM 1128 C CA . GLY A 1 133 ? 14.351 15.587 -24.002 1.00 71.94 133 GLY A CA 1
ATOM 1129 C C . GLY A 1 133 ? 14.251 16.442 -25.251 1.00 71.94 133 GLY A C 1
ATOM 1130 O O . GLY A 1 133 ? 14.024 15.924 -26.342 1.00 71.94 133 GLY A O 1
ATOM 1131 N N . GLY A 1 134 ? 14.409 17.754 -25.085 1.00 66.56 134 GLY A N 1
ATOM 1132 C CA . GLY A 1 134 ? 14.674 18.626 -26.221 1.00 66.56 134 GLY A CA 1
ATOM 1133 C C . GLY A 1 134 ? 15.902 18.105 -26.962 1.00 66.56 134 GLY A C 1
ATOM 1134 O O . GLY A 1 134 ? 16.806 17.543 -26.339 1.00 66.56 134 GLY A O 1
ATOM 1135 N N . THR A 1 135 ? 15.915 18.265 -28.282 1.00 64.25 135 THR A N 1
ATOM 1136 C CA . THR A 1 135 ? 17.059 18.000 -29.158 1.00 64.25 135 THR A CA 1
ATOM 1137 C C . THR A 1 135 ? 18.218 18.922 -28.771 1.00 64.25 135 THR A C 1
ATOM 1139 O O . THR A 1 135 ? 18.493 19.907 -29.447 1.00 64.25 135 THR A O 1
ATOM 1142 N N . GLY A 1 136 ? 18.847 18.675 -27.623 1.00 62.56 136 GLY A N 1
ATOM 1143 C CA . GLY A 1 136 ? 20.115 19.291 -27.281 1.00 62.56 136 GLY A CA 1
ATOM 1144 C C . GLY A 1 136 ? 21.122 18.848 -28.327 1.00 62.56 136 GLY A C 1
ATOM 1145 O O . GLY A 1 136 ? 21.132 17.666 -28.689 1.00 62.56 136 GLY A O 1
ATOM 1146 N N . ASP A 1 137 ? 21.909 19.798 -28.830 1.00 62.56 137 ASP A N 1
ATOM 1147 C CA . ASP A 1 137 ? 22.944 19.521 -29.818 1.00 62.56 137 ASP A CA 1
ATOM 1148 C C . ASP A 1 137 ? 23.743 18.280 -29.404 1.00 62.56 137 ASP A C 1
ATOM 1150 O O . ASP A 1 137 ? 24.119 18.149 -28.229 1.00 62.56 137 ASP A O 1
ATOM 1154 N N . PRO A 1 138 ? 23.981 17.333 -30.328 1.00 64.88 138 PRO A N 1
ATOM 1155 C CA . PRO A 1 138 ? 24.779 16.166 -30.015 1.00 64.88 138 PRO A CA 1
ATOM 1156 C C . PRO A 1 138 ? 26.148 16.650 -29.539 1.00 64.88 138 PRO A C 1
ATOM 1158 O O . PRO A 1 138 ? 26.916 17.216 -30.311 1.00 64.88 138 PRO A O 1
ATOM 1161 N N . MET A 1 139 ? 26.460 16.438 -28.256 1.00 57.41 139 MET A N 1
ATOM 1162 C CA . MET A 1 139 ? 27.795 16.691 -27.719 1.00 57.41 139 MET A CA 1
ATOM 1163 C C . MET A 1 139 ? 28.774 15.735 -28.405 1.00 57.41 139 MET A C 1
ATOM 1165 O O . MET A 1 139 ? 28.992 14.607 -27.950 1.00 57.41 139 MET A O 1
ATOM 1169 N N . VAL A 1 140 ? 29.355 16.183 -29.517 1.00 66.88 140 VAL A N 1
ATOM 1170 C CA . VAL A 1 140 ? 30.531 15.565 -30.117 1.00 66.88 140 VAL A CA 1
ATOM 1171 C C . VAL A 1 140 ? 31.647 15.742 -29.100 1.00 66.88 140 VAL A C 1
ATOM 1173 O O . VAL A 1 140 ? 32.079 16.853 -28.809 1.00 66.88 140 VAL A O 1
ATOM 1176 N N . LYS A 1 141 ? 32.079 14.638 -28.491 1.00 66.38 141 LYS A N 1
ATOM 1177 C CA . LYS A 1 141 ? 33.307 14.647 -27.701 1.00 66.38 141 LYS A CA 1
ATOM 1178 C C . LYS A 1 141 ? 34.446 14.810 -28.694 1.00 66.38 141 LYS A C 1
ATOM 1180 O O . LYS A 1 141 ? 34.797 13.839 -29.362 1.00 66.38 141 LYS A O 1
ATOM 1185 N N . GLU A 1 142 ? 34.951 16.030 -28.836 1.00 56.75 142 GLU A N 1
ATOM 1186 C CA . GLU A 1 142 ? 36.145 16.279 -29.636 1.00 56.75 142 GLU A CA 1
ATOM 1187 C C . GLU A 1 142 ? 37.275 15.360 -29.146 1.00 56.75 142 GLU A C 1
ATOM 1189 O O . GLU A 1 142 ? 37.438 15.177 -27.930 1.00 56.75 142 GLU A O 1
ATOM 1194 N N . PRO A 1 143 ? 38.008 14.707 -30.063 1.00 59.22 143 PRO A N 1
ATOM 1195 C CA . PRO A 1 143 ? 39.121 13.860 -29.677 1.00 59.22 143 PRO A CA 1
ATOM 1196 C C . PRO A 1 143 ? 40.184 14.709 -28.963 1.00 59.22 143 PRO A C 1
ATOM 1198 O O . PRO A 1 143 ? 40.363 15.880 -29.308 1.00 59.22 143 PRO A O 1
ATOM 1201 N N . PRO A 1 144 ? 40.882 14.143 -27.962 1.00 59.50 144 PRO A N 1
ATOM 1202 C CA . PRO A 1 144 ? 41.936 14.864 -27.265 1.00 59.50 144 PRO A CA 1
ATOM 1203 C C . PRO A 1 144 ? 42.990 15.319 -28.279 1.00 59.50 144 PRO A C 1
ATOM 1205 O O . PRO A 1 144 ? 43.491 14.511 -29.062 1.00 59.50 144 PRO A O 1
ATOM 1208 N N . GLN A 1 145 ? 43.275 16.623 -28.280 1.00 64.19 145 GLN A N 1
ATOM 1209 C CA . GLN A 1 145 ? 44.369 17.211 -29.049 1.00 64.19 145 GLN A CA 1
ATOM 1210 C C . GLN A 1 145 ? 45.678 16.576 -28.553 1.00 64.19 145 GLN A C 1
ATOM 1212 O O . GLN A 1 145 ? 45.915 16.542 -27.342 1.00 64.19 145 GLN A O 1
ATOM 1217 N N . ILE A 1 146 ? 46.444 16.005 -29.486 1.00 59.03 146 ILE A N 1
ATOM 1218 C CA . ILE A 1 146 ? 47.748 15.362 -29.251 1.00 59.03 146 ILE A CA 1
ATOM 1219 C C . ILE A 1 146 ? 48.795 16.430 -28.950 1.00 59.03 146 ILE A C 1
ATOM 1221 O O . ILE A 1 146 ? 48.799 17.449 -29.677 1.00 59.03 146 ILE A O 1
#

Sequence (146 aa):
DWLQTFQMWSGPERLLALDELIDRCETSQVKHVMQVIEPQFQRDFIFLLPKELALYVLTFLAPRDLLQAAQTCRYWRILAEDNLLWREKCREEGISEFASYRRRESVRPSPAVSPWKSAYIRQHRIETNWRKGGTGDPMVKEPPQI

Foldseek 3Di:
DVVVVLVVDDPVVVVVVVVVVLVPDDPVVVVVVCVVCVVVPDDPVLVVDDLVVSLVVVLPDQLVVLVVQLVPDPVSVQSSQDQVSLVVNCVVVVNDPVQQPPDPDDDDPDPSHHSSNVSVVVVVVVVCCVVPPDCDPPPDPPPDDD

Secondary structure (DSSP, 8-state):
-HHHHHHHS-HHHHHHHHHHHHHTS-HHHHHHHHHHHHHHH---HHHHS-HHHHHHHHHTS-HHHHHHHTTT-HHHHHHHT-HHHHHHHHHHTT--GGGSS---S--PPPTTS-HHHHHHHHHHHHHHHHHH---------PPPP-